Protein AF-A0A0U5IKW8-F1 (afdb_monomer_lite)

Foldseek 3Di:
DVVVVVVVVVVLVVVLCVLLVVLVVVLVVCVVVVNPDPVNVVSVVVNVVSVVVVVVVVVVVVVVVVVVPPPVPPDD

Sequence (76 aa):
MVERKRRRMAFIAANGLLVLVPSALFLSFKAQAGEFDGAFFGVQALELIAGAVNLVLLGLNLRDGRRLGSIPRNRP

Radius of gyration: 18.74 Å; chains: 1; bounding box: 34×29×59 Å

Structure (mmCIF, N/CA/C/O backbone):
data_AF-A0A0U5IKW8-F1
#
_entry.id   AF-A0A0U5IKW8-F1
#
loop_
_atom_site.group_PDB
_atom_site.id
_atom_site.type_symbol
_atom_site.label_atom_id
_atom_site.label_alt_i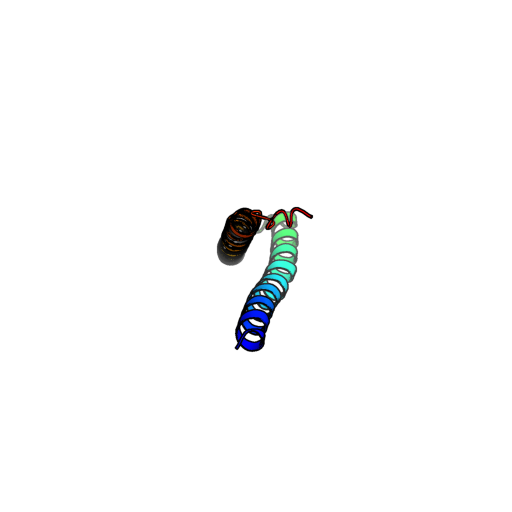d
_atom_site.label_comp_id
_atom_site.label_asym_id
_atom_site.label_entity_id
_atom_site.label_seq_id
_atom_site.pdbx_PDB_ins_code
_atom_site.Cartn_x
_atom_site.Cartn_y
_atom_site.Cartn_z
_atom_site.occupancy
_atom_site.B_iso_or_equiv
_atom_site.auth_seq_id
_atom_site.auth_comp_id
_atom_site.auth_asym_id
_atom_site.auth_atom_id
_atom_site.pdbx_PDB_model_num
ATOM 1 N N . MET A 1 1 ? 9.857 -12.962 -23.931 1.00 51.97 1 MET A N 1
ATOM 2 C CA . MET A 1 1 ? 10.363 -12.659 -22.566 1.00 51.97 1 MET A CA 1
ATOM 3 C C . MET A 1 1 ? 9.634 -11.490 -21.887 1.00 51.97 1 MET A C 1
ATOM 5 O O . MET A 1 1 ? 9.419 -11.560 -20.683 1.00 51.97 1 MET A O 1
ATOM 9 N N . VAL A 1 2 ? 9.188 -10.465 -22.628 1.00 57.31 2 VAL A N 1
ATOM 10 C CA . VAL A 1 2 ? 8.433 -9.305 -22.096 1.00 57.31 2 VAL A CA 1
ATOM 11 C C . VAL A 1 2 ? 7.075 -9.695 -21.481 1.00 57.31 2 VAL A C 1
ATOM 13 O O . VAL A 1 2 ? 6.736 -9.226 -20.397 1.00 57.31 2 VAL A O 1
ATOM 16 N N . GLU A 1 3 ? 6.356 -10.647 -22.085 1.00 49.62 3 GLU A N 1
ATOM 17 C CA . GLU A 1 3 ? 5.020 -11.065 -21.626 1.00 49.62 3 GLU A CA 1
ATOM 18 C C . GLU A 1 3 ? 5.015 -11.693 -20.223 1.00 49.62 3 GLU A C 1
ATOM 20 O O . GLU A 1 3 ? 4.157 -11.391 -19.398 1.00 49.62 3 GLU A O 1
ATOM 25 N N . ARG A 1 4 ? 6.033 -12.500 -19.886 1.00 54.16 4 ARG A N 1
ATOM 26 C CA . ARG A 1 4 ? 6.181 -13.078 -18.535 1.00 54.16 4 ARG A CA 1
ATOM 27 C C . ARG A 1 4 ? 6.467 -12.006 -17.477 1.00 54.16 4 ARG A C 1
ATOM 29 O O . ARG A 1 4 ? 6.033 -12.149 -16.336 1.00 54.16 4 ARG A O 1
ATOM 36 N N . LYS A 1 5 ? 7.168 -10.931 -17.858 1.00 55.78 5 LYS A N 1
ATOM 37 C CA . LYS A 1 5 ? 7.501 -9.797 -16.981 1.00 55.78 5 LYS A CA 1
ATOM 38 C C . LYS A 1 5 ? 6.256 -8.943 -16.697 1.00 55.78 5 LYS A C 1
ATOM 40 O O . LYS A 1 5 ? 5.989 -8.616 -15.543 1.00 55.78 5 LYS A O 1
ATOM 45 N N . ARG A 1 6 ? 5.437 -8.692 -17.725 1.00 56.16 6 ARG A N 1
ATOM 46 C CA . ARG A 1 6 ? 4.161 -7.960 -17.630 1.00 56.16 6 ARG A CA 1
ATOM 47 C C . ARG A 1 6 ? 3.099 -8.724 -16.834 1.00 56.16 6 ARG A C 1
ATOM 49 O O . ARG A 1 6 ? 2.436 -8.143 -15.982 1.00 56.16 6 ARG A O 1
ATOM 56 N N . ARG A 1 7 ? 2.992 -10.041 -17.042 1.00 59.28 7 ARG A N 1
ATOM 57 C CA . ARG A 1 7 ? 2.034 -10.902 -16.326 1.00 59.28 7 ARG A CA 1
ATOM 58 C C . ARG A 1 7 ? 2.339 -11.000 -14.828 1.00 59.28 7 ARG A C 1
ATOM 60 O O . ARG A 1 7 ? 1.409 -11.039 -14.034 1.00 59.28 7 ARG A O 1
ATOM 67 N N . ARG A 1 8 ? 3.620 -10.970 -14.430 1.00 60.50 8 ARG A N 1
ATOM 68 C CA . ARG A 1 8 ? 4.024 -10.896 -13.012 1.00 60.50 8 ARG A CA 1
ATOM 69 C C . ARG A 1 8 ? 3.671 -9.554 -12.370 1.00 60.50 8 ARG A C 1
ATOM 71 O O . ARG A 1 8 ? 3.148 -9.558 -11.266 1.00 60.50 8 ARG A O 1
ATOM 78 N N . MET A 1 9 ? 3.883 -8.432 -13.059 1.00 61.78 9 MET A N 1
ATOM 79 C CA . MET A 1 9 ? 3.446 -7.115 -12.568 1.00 61.78 9 MET A CA 1
ATOM 80 C C . MET A 1 9 ? 1.922 -7.030 -12.422 1.00 61.78 9 MET A C 1
ATOM 82 O O . MET A 1 9 ? 1.438 -6.547 -11.405 1.00 61.78 9 MET A O 1
ATOM 86 N N . ALA A 1 10 ? 1.171 -7.556 -13.395 1.00 62.09 10 ALA A N 1
ATOM 87 C CA . ALA A 1 10 ? -0.287 -7.605 -13.331 1.00 62.09 10 ALA A CA 1
ATOM 88 C C . ALA A 1 10 ? -0.787 -8.497 -12.184 1.00 62.09 10 ALA A C 1
ATOM 90 O O . ALA A 1 10 ? -1.725 -8.120 -11.497 1.00 62.09 10 ALA A O 1
ATOM 91 N N . PHE A 1 11 ? -0.137 -9.636 -11.921 1.00 67.31 11 PHE A N 1
ATOM 92 C CA . PHE A 1 11 ? -0.459 -10.484 -10.768 1.00 67.31 11 PHE A CA 1
ATOM 93 C C . PHE A 1 11 ? -0.148 -9.809 -9.429 1.00 67.31 11 PHE A C 1
ATOM 95 O O . PHE A 1 11 ? -0.916 -9.960 -8.487 1.00 67.31 11 PHE A O 1
ATOM 102 N N . ILE A 1 12 ? 0.957 -9.067 -9.325 1.00 67.38 12 ILE A N 1
ATOM 103 C CA . ILE A 1 12 ? 1.302 -8.322 -8.104 1.00 67.38 12 ILE A CA 1
ATOM 104 C C . ILE A 1 12 ? 0.286 -7.199 -7.868 1.00 67.38 12 ILE A C 1
ATOM 106 O O . ILE A 1 12 ? -0.219 -7.065 -6.759 1.00 67.38 12 ILE A O 1
ATOM 110 N N . ALA A 1 13 ? -0.076 -6.452 -8.913 1.00 69.31 13 ALA A N 1
ATOM 111 C CA . ALA A 1 13 ? -1.090 -5.405 -8.829 1.00 69.31 13 ALA A CA 1
ATOM 112 C C . ALA A 1 13 ? -2.489 -5.969 -8.528 1.00 69.31 13 ALA A C 1
ATOM 114 O O . ALA A 1 13 ? -3.207 -5.402 -7.713 1.00 69.31 13 ALA A O 1
ATOM 115 N N . ALA A 1 14 ? -2.862 -7.098 -9.138 1.00 69.50 14 ALA A N 1
ATOM 116 C CA . ALA A 1 14 ? -4.146 -7.754 -8.909 1.00 69.50 14 ALA A CA 1
ATOM 117 C C . ALA A 1 14 ? -4.244 -8.349 -7.502 1.00 69.50 14 ALA A C 1
ATOM 119 O O . ALA A 1 14 ? -5.262 -8.152 -6.854 1.00 69.50 14 ALA A O 1
ATOM 120 N N . ASN A 1 15 ? -3.195 -9.013 -7.001 1.00 68.31 15 ASN A N 1
ATOM 121 C CA . ASN A 1 15 ? -3.151 -9.472 -5.609 1.00 68.31 15 ASN A CA 1
ATOM 122 C C . ASN A 1 15 ? -3.169 -8.286 -4.639 1.00 68.31 15 ASN A C 1
ATOM 124 O O . ASN A 1 15 ? -3.891 -8.326 -3.652 1.00 68.31 15 ASN A O 1
ATOM 128 N N .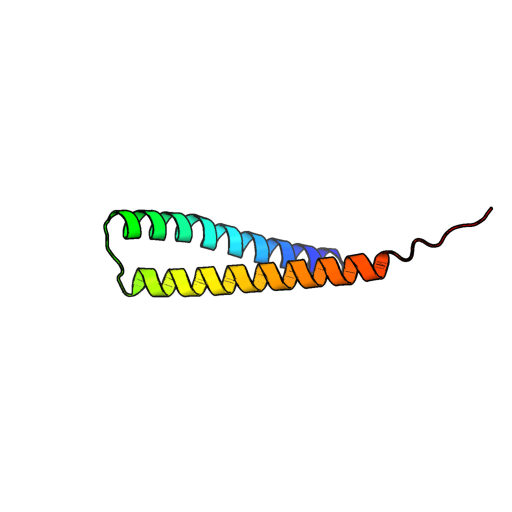 GLY A 1 16 ? -2.435 -7.212 -4.947 1.00 67.75 16 GLY A N 1
ATOM 129 C CA . GLY A 1 16 ? -2.488 -5.968 -4.187 1.00 67.75 16 GLY A CA 1
ATOM 130 C C . GLY A 1 16 ? -3.910 -5.419 -4.122 1.00 67.75 16 GLY A C 1
ATOM 131 O O . GLY A 1 16 ? -4.405 -5.178 -3.037 1.00 67.75 16 GLY A O 1
ATOM 132 N N . LEU A 1 17 ? -4.608 -5.303 -5.252 1.00 69.94 17 LEU A N 1
ATOM 133 C CA . LEU A 1 17 ? -5.974 -4.779 -5.312 1.00 69.94 17 LEU A CA 1
ATOM 134 C C . LEU A 1 17 ? -6.998 -5.702 -4.632 1.00 69.94 17 LEU A C 1
ATOM 136 O O . LEU A 1 17 ? -7.836 -5.230 -3.869 1.00 69.94 17 LEU A O 1
ATOM 140 N N . LEU A 1 18 ? -6.918 -7.010 -4.880 1.00 71.56 18 LEU A N 1
ATOM 141 C CA . LEU A 1 18 ? -7.814 -8.011 -4.294 1.00 71.56 18 LEU A CA 1
ATOM 142 C C . LEU A 1 18 ? -7.621 -8.173 -2.788 1.00 71.56 18 LEU A C 1
ATOM 144 O O . LEU A 1 18 ? -8.534 -8.659 -2.137 1.00 71.56 18 LEU A O 1
ATOM 148 N N . VAL A 1 19 ? -6.471 -7.782 -2.236 1.00 71.62 19 VAL A N 1
ATOM 149 C CA . VAL A 1 19 ? -6.234 -7.772 -0.787 1.00 71.62 19 VAL A CA 1
ATOM 150 C C . VAL A 1 19 ? -6.539 -6.395 -0.196 1.00 71.62 19 VAL A C 1
ATOM 152 O O . VAL A 1 19 ? -7.239 -6.329 0.809 1.00 71.62 19 VAL A O 1
ATOM 155 N N . LEU A 1 20 ? -6.092 -5.304 -0.827 1.00 71.31 20 LEU A N 1
ATOM 156 C CA . LEU A 1 20 ? -6.275 -3.923 -0.355 1.00 71.31 20 LEU A CA 1
ATOM 157 C C . LEU A 1 20 ? -7.749 -3.514 -0.317 1.00 71.31 20 LEU A C 1
ATOM 159 O O . LEU A 1 20 ? -8.200 -2.966 0.675 1.00 71.31 20 LEU A O 1
ATOM 163 N N . VAL A 1 21 ? -8.534 -3.817 -1.355 1.00 76.19 21 VAL A N 1
ATOM 164 C CA . VAL A 1 21 ? -9.948 -3.398 -1.414 1.00 76.19 21 VAL A CA 1
ATOM 165 C C . VAL A 1 21 ? -10.793 -4.016 -0.288 1.00 76.19 21 VAL A C 1
ATOM 167 O O . VAL A 1 21 ? -11.441 -3.261 0.439 1.00 76.19 21 VAL A O 1
ATOM 170 N N . PRO A 1 22 ? -10.808 -5.348 -0.080 1.00 75.00 22 PRO A N 1
ATOM 171 C CA . PRO A 1 22 ? -11.545 -5.924 1.042 1.00 75.00 22 PRO A CA 1
ATOM 172 C C . PRO A 1 22 ? -10.919 -5.587 2.400 1.00 75.00 22 PRO A C 1
ATOM 174 O O . PRO A 1 22 ? -11.661 -5.467 3.371 1.00 75.00 22 PRO A O 1
ATOM 177 N N . SER A 1 23 ? -9.599 -5.378 2.478 1.00 71.88 23 SER A N 1
ATOM 178 C CA . SER A 1 23 ? -8.933 -4.921 3.708 1.00 71.88 23 SER A CA 1
ATOM 179 C C . SER A 1 23 ? -9.391 -3.525 4.118 1.00 71.88 23 SER A C 1
ATOM 181 O O . SER A 1 23 ? -9.819 -3.344 5.253 1.00 71.88 23 SER A O 1
ATOM 183 N N . ALA A 1 24 ? -9.417 -2.573 3.185 1.00 75.19 24 ALA A N 1
ATOM 184 C CA . ALA A 1 24 ? -9.883 -1.214 3.425 1.00 75.19 24 ALA A CA 1
ATOM 185 C C . ALA A 1 24 ? -11.362 -1.178 3.842 1.00 75.19 24 ALA A C 1
ATOM 187 O O . ALA A 1 24 ? -11.737 -0.426 4.743 1.00 75.19 24 ALA A O 1
ATOM 188 N N . LEU A 1 25 ? -12.207 -2.019 3.232 1.00 79.38 25 LEU A N 1
ATOM 189 C CA . LEU A 1 25 ? -13.611 -2.160 3.632 1.00 79.38 25 LEU A CA 1
ATOM 190 C C . LEU A 1 25 ? -13.743 -2.752 5.042 1.00 79.38 25 LEU A C 1
ATOM 192 O O . LEU A 1 25 ? -14.512 -2.233 5.850 1.00 79.38 25 LEU A O 1
ATOM 196 N N . PHE A 1 26 ? -12.968 -3.793 5.359 1.00 76.75 26 PHE A N 1
ATOM 197 C CA . PHE A 1 26 ? -12.950 -4.414 6.684 1.00 76.75 26 PHE A CA 1
ATOM 198 C C . PHE A 1 26 ? -12.459 -3.446 7.767 1.00 76.75 26 PHE A C 1
ATOM 200 O O . PHE A 1 26 ? -13.085 -3.330 8.821 1.00 76.75 26 PHE A O 1
ATOM 207 N N . LEU A 1 27 ? -11.386 -2.699 7.496 1.00 71.50 27 LEU A N 1
ATOM 208 C CA . LEU A 1 27 ? -10.883 -1.663 8.390 1.00 71.50 27 LEU A CA 1
ATOM 209 C C . LEU A 1 27 ? -11.874 -0.521 8.568 1.00 71.50 27 LEU A C 1
ATOM 211 O O . LEU A 1 27 ? -12.074 -0.079 9.692 1.00 71.50 27 LEU A O 1
ATOM 215 N N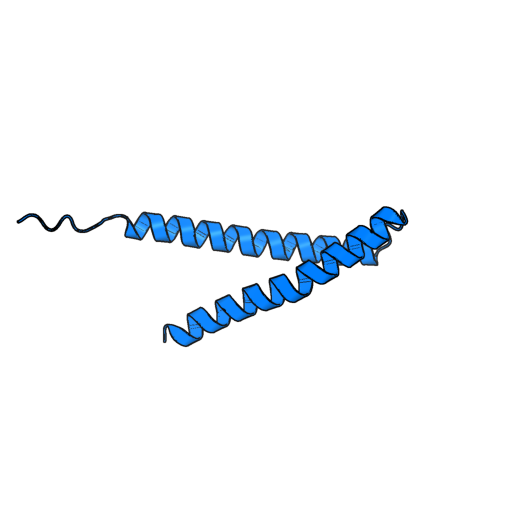 . SER A 1 28 ? -12.499 -0.040 7.493 1.00 75.00 28 SER A N 1
ATOM 216 C CA . SER A 1 28 ? -13.488 1.037 7.583 1.00 75.00 28 SER A CA 1
ATOM 217 C C . SER A 1 28 ? -14.692 0.616 8.427 1.00 75.00 28 SER A C 1
ATOM 219 O O . SER A 1 28 ? -15.162 1.393 9.258 1.00 75.00 28 SER A O 1
ATOM 221 N N . PHE A 1 29 ? -15.138 -0.634 8.275 1.00 78.56 29 PHE A N 1
ATOM 222 C CA . PHE A 1 29 ? -16.216 -1.200 9.078 1.00 78.56 29 PHE A CA 1
ATOM 223 C C . PHE A 1 29 ? -15.821 -1.339 10.556 1.00 78.56 29 PHE A C 1
ATOM 225 O O . PHE A 1 29 ? -16.551 -0.877 11.431 1.00 78.56 29 PHE A O 1
ATOM 232 N N . LYS A 1 30 ? -14.634 -1.892 10.848 1.00 71.75 30 LYS A N 1
ATOM 233 C CA . LYS A 1 30 ? -14.123 -2.008 12.226 1.00 71.75 30 LYS A CA 1
ATOM 234 C C . LYS A 1 30 ? -13.847 -0.651 12.882 1.00 71.75 30 LYS A C 1
ATOM 236 O O . LYS A 1 30 ? -14.182 -0.469 14.047 1.00 71.75 30 LYS A O 1
ATOM 241 N N . ALA A 1 31 ? -13.306 0.319 12.147 1.00 73.31 31 ALA A N 1
ATOM 242 C CA . ALA A 1 31 ? -13.064 1.672 12.647 1.00 73.31 31 ALA A CA 1
ATOM 243 C C . ALA A 1 31 ? -14.373 2.411 12.961 1.00 73.31 31 ALA A C 1
ATOM 245 O O . ALA A 1 31 ? -14.446 3.097 13.977 1.00 73.31 31 ALA A O 1
ATOM 246 N N . GLN A 1 32 ? -15.420 2.241 12.140 1.00 76.50 32 GLN A N 1
ATOM 247 C CA . GLN A 1 32 ? -16.760 2.766 12.448 1.00 76.50 32 GLN A CA 1
ATOM 248 C C . GLN A 1 32 ? -17.377 2.103 13.683 1.00 76.50 32 GLN A C 1
ATOM 250 O O . GLN A 1 32 ? -18.084 2.766 14.437 1.00 76.50 32 GLN A O 1
ATOM 255 N N . ALA A 1 33 ? -17.079 0.824 13.917 1.00 80.25 33 ALA A N 1
ATOM 256 C CA . ALA A 1 33 ? -17.470 0.113 15.130 1.00 80.25 33 ALA A CA 1
ATOM 257 C C . ALA A 1 33 ? -16.595 0.452 16.359 1.00 80.25 33 ALA A C 1
ATOM 259 O O . ALA A 1 33 ? -16.910 0.014 17.462 1.00 80.25 33 ALA A O 1
ATOM 260 N N . GLY A 1 34 ? -15.506 1.219 16.196 1.00 75.06 34 GLY A N 1
ATOM 261 C CA . GLY A 1 34 ? -14.543 1.521 17.263 1.00 75.06 34 GLY A CA 1
ATOM 262 C C . GLY A 1 34 ? -13.658 0.335 17.676 1.00 75.06 34 GLY A C 1
ATOM 263 O O . GLY A 1 34 ? -12.986 0.403 18.705 1.00 75.06 34 GLY A O 1
ATOM 264 N N . GLU A 1 35 ? -13.640 -0.747 16.892 1.00 73.06 35 GLU A N 1
ATOM 265 C CA . GLU A 1 35 ? -12.907 -1.981 17.187 1.00 73.06 35 GLU A CA 1
ATOM 266 C C . GLU A 1 35 ? -11.508 -1.981 16.560 1.00 73.06 35 GLU A C 1
ATOM 268 O O . GLU A 1 35 ? -11.290 -2.419 15.426 1.00 73.06 35 GLU A O 1
ATOM 273 N N . PHE A 1 36 ? -10.524 -1.530 17.333 1.00 73.06 36 PHE A N 1
ATOM 274 C CA . PHE A 1 36 ? -9.108 -1.543 16.957 1.00 73.06 36 PHE A CA 1
ATOM 275 C C . PHE A 1 36 ? -8.386 -2.793 17.491 1.00 73.06 36 PHE A C 1
ATOM 277 O O . PHE A 1 36 ? -7.400 -2.696 18.217 1.00 73.06 36 PHE A O 1
ATOM 284 N N . ASP A 1 37 ? -8.880 -3.985 17.158 1.00 78.31 37 ASP A N 1
ATOM 285 C CA . ASP A 1 37 ? -8.290 -5.247 17.631 1.00 78.31 37 ASP A CA 1
ATOM 286 C C . ASP A 1 37 ? -6.991 -5.616 16.898 1.00 78.31 37 ASP A C 1
ATOM 288 O O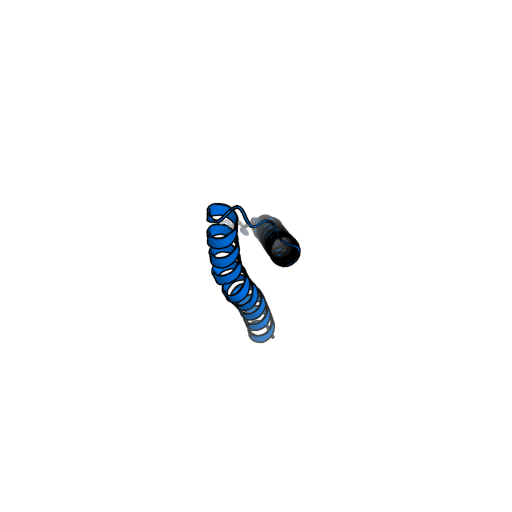 . ASP A 1 37 ? -6.663 -5.077 15.841 1.00 78.31 37 ASP A O 1
ATOM 292 N N . GLY A 1 38 ? -6.272 -6.633 17.386 1.00 77.50 38 GLY A N 1
ATOM 293 C CA . GLY A 1 38 ? -5.048 -7.136 16.742 1.00 77.50 38 GLY A CA 1
ATOM 294 C C . GLY A 1 38 ? -5.212 -7.499 15.255 1.00 77.50 38 GLY A C 1
ATOM 295 O O . GLY A 1 38 ? -4.278 -7.327 14.473 1.00 77.50 38 GLY A O 1
ATOM 296 N N . ALA A 1 39 ? -6.410 -7.918 14.830 1.00 76.06 39 ALA A N 1
ATOM 297 C CA . ALA A 1 39 ? -6.722 -8.152 13.418 1.00 76.06 39 ALA A CA 1
ATOM 298 C C . ALA A 1 39 ? -6.723 -6.854 12.585 1.00 76.06 39 ALA A C 1
ATOM 300 O O . ALA A 1 39 ? -6.226 -6.859 11.461 1.00 76.06 39 ALA A O 1
ATOM 301 N N . PHE A 1 40 ? -7.219 -5.740 13.137 1.00 76.69 40 PHE A N 1
ATOM 302 C CA . PHE A 1 40 ? -7.184 -4.424 12.492 1.00 76.69 40 PHE A CA 1
ATOM 303 C C . PHE A 1 40 ? -5.736 -3.985 12.258 1.00 76.69 40 PHE A C 1
ATOM 305 O O . PHE A 1 40 ? -5.368 -3.639 11.139 1.00 76.69 40 PHE A O 1
ATOM 312 N N . PHE A 1 41 ? -4.885 -4.082 13.285 1.00 76.94 41 PHE A N 1
ATOM 313 C CA . PHE A 1 41 ? -3.468 -3.726 13.168 1.00 76.94 41 PHE A CA 1
ATOM 314 C C . PHE A 1 41 ? -2.697 -4.640 12.207 1.00 76.94 41 PHE A C 1
ATOM 316 O O . PHE A 1 41 ? -1.854 -4.153 11.452 1.00 76.94 41 PHE A O 1
ATOM 323 N N . GLY A 1 42 ? -2.998 -5.942 12.188 1.00 81.94 42 GLY A N 1
ATOM 324 C CA . GLY A 1 42 ? -2.384 -6.886 11.250 1.00 81.94 42 GLY A CA 1
ATOM 325 C C . GLY A 1 42 ? -2.711 -6.560 9.791 1.00 81.94 42 GLY A C 1
ATOM 326 O O . GLY A 1 42 ? -1.815 -6.525 8.945 1.00 81.94 42 GLY A O 1
ATOM 327 N N . VAL A 1 43 ? -3.979 -6.260 9.503 1.00 78.44 43 VAL A N 1
ATOM 328 C CA . VAL A 1 43 ? -4.420 -5.888 8.153 1.00 78.44 43 VAL A CA 1
ATOM 329 C C . VAL A 1 43 ? -3.904 -4.494 7.765 1.00 78.44 43 VAL A C 1
ATOM 331 O O . VAL A 1 43 ? -3.386 -4.338 6.662 1.00 78.44 43 VAL A O 1
ATOM 334 N N . GLN A 1 44 ? -3.914 -3.520 8.683 1.00 78.25 44 GLN A N 1
ATOM 335 C CA . GLN A 1 44 ? -3.336 -2.181 8.479 1.00 78.25 44 GLN A CA 1
ATOM 336 C C . GLN A 1 44 ? -1.847 -2.247 8.105 1.00 78.25 44 GLN A C 1
ATOM 338 O O . GLN A 1 44 ? -1.385 -1.532 7.215 1.00 78.25 44 GLN A O 1
ATOM 343 N N . ALA A 1 45 ? -1.074 -3.106 8.777 1.00 83.50 45 ALA A N 1
ATOM 344 C CA . ALA A 1 45 ? 0.344 -3.282 8.480 1.00 83.50 45 ALA A CA 1
ATOM 345 C C . ALA A 1 45 ? 0.559 -3.878 7.079 1.00 83.50 45 ALA A C 1
ATOM 347 O O . ALA A 1 45 ? 1.415 -3.401 6.332 1.00 83.50 45 ALA A O 1
ATOM 348 N N . LEU A 1 46 ? -0.239 -4.881 6.697 1.00 80.25 46 LEU A N 1
ATOM 349 C CA . LEU A 1 46 ? -0.202 -5.464 5.352 1.00 80.25 46 LEU A CA 1
ATOM 350 C C . LEU A 1 46 ? -0.574 -4.445 4.271 1.00 80.25 46 LEU A C 1
ATOM 352 O O . LEU A 1 46 ? 0.116 -4.357 3.254 1.00 80.25 46 LEU A O 1
ATOM 356 N N . GLU A 1 47 ? -1.619 -3.657 4.505 1.00 79.88 47 GLU A N 1
ATOM 357 C CA . GLU A 1 47 ? -2.069 -2.592 3.609 1.00 79.88 47 GLU A CA 1
ATOM 358 C C . GLU A 1 47 ? -0.979 -1.528 3.413 1.00 79.88 47 GLU A C 1
ATOM 360 O O . GLU A 1 47 ? -0.658 -1.172 2.276 1.00 79.88 47 GLU A O 1
ATOM 365 N N . LEU A 1 48 ? -0.315 -1.100 4.492 1.00 83.12 48 LEU A N 1
ATOM 366 C CA . LEU A 1 48 ? 0.786 -0.138 4.418 1.00 83.12 48 LEU A CA 1
ATOM 367 C C . LEU A 1 48 ? 1.988 -0.686 3.631 1.00 83.12 48 LEU A C 1
ATOM 369 O O . LEU A 1 48 ? 2.550 0.023 2.793 1.00 83.12 48 LEU A O 1
ATOM 373 N N . ILE A 1 49 ? 2.368 -1.948 3.858 1.00 83.06 49 ILE A N 1
ATOM 374 C CA . ILE A 1 49 ? 3.461 -2.604 3.120 1.00 83.06 49 ILE A CA 1
ATOM 375 C C . ILE A 1 49 ? 3.103 -2.715 1.634 1.00 83.06 49 ILE A C 1
ATOM 377 O O . ILE A 1 49 ? 3.921 -2.375 0.775 1.00 83.06 49 ILE A O 1
ATOM 381 N N . ALA A 1 50 ? 1.882 -3.146 1.315 1.00 80.50 50 ALA A N 1
ATOM 382 C CA . ALA A 1 50 ? 1.412 -3.253 -0.062 1.00 80.50 50 ALA A CA 1
ATOM 383 C C . ALA A 1 50 ? 1.393 -1.883 -0.765 1.00 80.50 50 ALA A C 1
ATOM 385 O O . ALA A 1 50 ? 1.881 -1.758 -1.895 1.00 80.50 50 ALA A O 1
ATOM 386 N N . GLY A 1 51 ? 0.912 -0.839 -0.084 1.00 81.12 51 GLY A N 1
ATOM 387 C CA . GLY A 1 51 ? 0.948 0.541 -0.568 1.00 81.12 51 GLY A CA 1
ATOM 388 C C . GLY A 1 51 ? 2.374 1.042 -0.818 1.00 81.12 51 GLY A C 1
ATOM 389 O O . GLY A 1 51 ? 2.653 1.598 -1.884 1.00 81.12 51 GLY A O 1
ATOM 390 N N . ALA A 1 52 ? 3.302 0.781 0.107 1.00 84.50 52 ALA A N 1
ATOM 391 C CA . ALA A 1 52 ? 4.707 1.166 -0.027 1.00 84.50 52 ALA A CA 1
ATOM 392 C C . ALA A 1 52 ? 5.384 0.483 -1.225 1.00 84.50 52 ALA A C 1
ATOM 394 O O . ALA A 1 52 ? 6.078 1.142 -2.003 1.00 84.50 52 ALA A O 1
ATOM 395 N N . VAL A 1 53 ? 5.144 -0.817 -1.429 1.00 82.12 53 VAL A N 1
ATOM 396 C CA . VAL A 1 53 ? 5.671 -1.558 -2.587 1.00 82.12 53 VAL A CA 1
ATOM 397 C C . VAL A 1 53 ? 5.154 -0.967 -3.902 1.00 82.12 53 VAL A C 1
ATOM 399 O O . VAL A 1 53 ? 5.946 -0.739 -4.821 1.00 82.12 53 VAL A O 1
ATOM 402 N N . ASN A 1 54 ? 3.855 -0.660 -3.994 1.00 79.62 54 ASN A N 1
ATOM 403 C CA . ASN A 1 54 ? 3.280 -0.022 -5.182 1.00 79.62 54 ASN A CA 1
ATOM 404 C C . ASN A 1 54 ? 3.862 1.376 -5.434 1.00 79.62 54 ASN A C 1
ATOM 406 O O . ASN A 1 54 ? 4.172 1.709 -6.580 1.00 79.62 54 ASN A O 1
ATOM 410 N N . LEU A 1 55 ? 4.068 2.176 -4.384 1.00 81.62 55 LEU A N 1
ATOM 411 C CA . LEU A 1 55 ? 4.666 3.506 -4.499 1.00 81.62 55 LEU A CA 1
ATOM 412 C C . LEU A 1 55 ? 6.120 3.438 -4.990 1.00 81.62 55 LEU A C 1
ATOM 414 O O . LEU A 1 55 ? 6.508 4.201 -5.878 1.00 81.62 55 LEU A O 1
ATOM 418 N N . VAL A 1 56 ? 6.911 2.492 -4.475 1.00 83.75 56 VAL A N 1
ATOM 419 C CA . VAL A 1 56 ? 8.288 2.251 -4.938 1.00 83.75 56 VAL A CA 1
ATOM 420 C C . VAL A 1 56 ? 8.300 1.824 -6.405 1.00 83.75 56 VAL A C 1
ATOM 422 O O . VAL A 1 56 ? 9.074 2.367 -7.193 1.00 83.75 56 VAL A O 1
ATOM 425 N N . LEU A 1 57 ? 7.424 0.899 -6.806 1.00 78.50 57 LEU A N 1
ATOM 426 C CA . LEU A 1 57 ? 7.312 0.465 -8.201 1.00 78.50 57 LEU A CA 1
ATOM 427 C C . LEU A 1 57 ? 6.899 1.608 -9.133 1.00 78.50 57 LEU A C 1
ATOM 429 O O . LEU A 1 57 ? 7.449 1.723 -10.230 1.00 78.50 57 LEU A O 1
ATOM 433 N N . LEU A 1 58 ? 5.967 2.465 -8.714 1.00 79.31 58 LEU A N 1
ATOM 434 C CA . LEU A 1 58 ? 5.592 3.659 -9.468 1.00 79.31 58 LEU A CA 1
ATOM 435 C C . LEU A 1 58 ? 6.785 4.617 -9.596 1.00 79.31 58 LEU A C 1
ATOM 437 O O . LEU A 1 58 ? 7.079 5.078 -10.696 1.00 79.31 58 LEU A O 1
ATOM 441 N N . GLY A 1 59 ? 7.523 4.853 -8.508 1.00 83.81 59 GLY A N 1
ATOM 442 C CA . GLY A 1 59 ? 8.727 5.686 -8.505 1.00 83.81 59 GLY A CA 1
ATOM 443 C C . GLY A 1 59 ? 9.831 5.159 -9.428 1.00 83.81 59 GLY A C 1
ATOM 444 O O . GLY A 1 59 ? 10.435 5.934 -10.172 1.00 83.81 59 GLY A O 1
ATOM 445 N N . LEU A 1 60 ? 10.059 3.844 -9.442 1.00 81.69 60 LEU A N 1
ATOM 446 C CA . LEU A 1 60 ? 11.003 3.197 -10.357 1.00 81.69 60 LEU A CA 1
ATOM 447 C C . LEU A 1 60 ? 10.548 3.320 -11.819 1.00 81.69 60 LEU A C 1
ATOM 449 O O . LEU A 1 60 ? 11.345 3.734 -12.656 1.00 81.69 60 LEU A O 1
ATOM 453 N N . ASN A 1 61 ? 9.265 3.075 -12.116 1.00 78.06 61 ASN A N 1
ATOM 454 C CA . ASN A 1 61 ? 8.713 3.273 -13.464 1.00 78.06 61 ASN A CA 1
ATOM 455 C C . ASN A 1 61 ? 8.830 4.734 -13.929 1.00 78.06 61 ASN A C 1
ATOM 457 O O . ASN A 1 61 ? 9.162 4.985 -15.086 1.00 78.06 61 ASN A O 1
ATOM 461 N N . LEU A 1 62 ? 8.600 5.706 -13.039 1.00 78.19 62 LEU A N 1
ATOM 462 C CA . LEU A 1 62 ? 8.758 7.131 -13.343 1.00 78.19 62 LEU A CA 1
ATOM 463 C C . LEU A 1 62 ? 10.227 7.504 -13.597 1.00 78.19 62 LEU A C 1
ATOM 465 O O . LEU A 1 62 ? 10.522 8.260 -14.525 1.00 78.19 62 LEU A O 1
ATOM 469 N N . ARG A 1 63 ? 11.160 6.969 -12.800 1.00 80.94 63 ARG A N 1
ATOM 470 C CA . ARG A 1 63 ? 12.606 7.172 -12.983 1.00 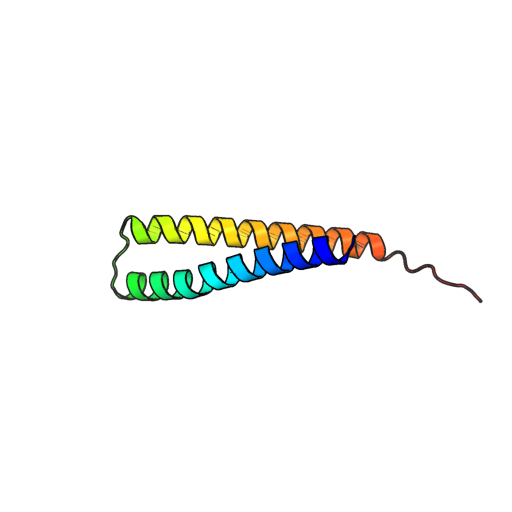80.94 63 ARG A CA 1
ATOM 471 C C . ARG A 1 63 ? 13.092 6.582 -14.307 1.00 80.94 63 ARG A C 1
ATOM 473 O O . ARG A 1 63 ? 13.832 7.250 -15.029 1.00 80.94 63 ARG A O 1
ATOM 480 N N . ASP A 1 64 ? 12.649 5.373 -14.633 1.00 76.44 64 ASP A N 1
ATOM 481 C CA . ASP A 1 64 ? 12.979 4.698 -15.889 1.00 76.44 64 ASP A CA 1
ATOM 482 C C . ASP A 1 64 ? 12.345 5.416 -17.091 1.00 76.44 64 ASP A C 1
ATOM 484 O O . ASP A 1 64 ? 13.009 5.618 -18.110 1.00 76.44 64 ASP A O 1
ATOM 488 N N . GLY A 1 65 ? 11.112 5.912 -16.950 1.00 69.38 65 GLY A N 1
ATOM 489 C CA . GLY A 1 65 ? 10.437 6.739 -17.955 1.00 69.38 65 GLY A CA 1
ATOM 490 C C . GLY A 1 65 ? 11.173 8.050 -18.252 1.00 69.38 65 GLY A C 1
ATOM 491 O O . GLY A 1 65 ? 11.311 8.428 -19.413 1.00 69.38 65 GLY A O 1
ATOM 492 N N . ARG A 1 66 ? 11.748 8.710 -17.234 1.00 65.31 66 ARG A N 1
ATOM 493 C CA . ARG A 1 66 ? 12.625 9.882 -17.440 1.00 65.31 66 ARG A CA 1
ATOM 494 C C . ARG A 1 66 ? 13.926 9.529 -18.163 1.00 65.31 66 ARG A C 1
ATOM 496 O O . ARG A 1 66 ? 14.456 10.363 -18.891 1.00 65.31 66 ARG A O 1
ATOM 503 N N . ARG A 1 67 ? 14.429 8.302 -18.004 1.00 58.16 67 ARG A N 1
ATOM 504 C CA . ARG A 1 67 ? 15.638 7.808 -18.687 1.00 58.16 67 ARG A CA 1
ATOM 505 C C . ARG A 1 67 ? 15.395 7.492 -20.170 1.00 58.16 67 ARG A C 1
ATOM 507 O O . ARG A 1 67 ? 16.328 7.569 -20.958 1.00 58.16 67 ARG A O 1
ATOM 514 N N . LEU A 1 68 ? 14.147 7.201 -20.547 1.00 57.28 68 LEU A N 1
ATOM 515 C CA . LEU A 1 68 ? 13.675 7.055 -21.934 1.00 57.28 68 LEU A CA 1
ATOM 516 C C . LEU A 1 68 ? 13.315 8.397 -22.605 1.00 57.28 68 LEU A C 1
ATOM 518 O O . LEU A 1 68 ? 13.064 8.433 -23.806 1.00 57.28 68 LEU A O 1
ATOM 522 N N . GLY A 1 69 ? 13.324 9.505 -21.854 1.00 52.94 69 GLY A N 1
ATOM 523 C CA . GLY A 1 69 ? 13.003 10.853 -22.334 1.00 52.94 69 GLY A CA 1
ATOM 524 C C . GLY A 1 69 ? 14.049 11.501 -23.251 1.00 52.94 69 GLY A C 1
ATOM 525 O O . GLY A 1 69 ? 13.823 12.615 -23.723 1.00 52.94 69 GLY A O 1
ATOM 526 N N . SER A 1 70 ? 15.167 10.837 -23.562 1.00 53.47 70 SER A N 1
ATOM 527 C CA . SER A 1 70 ? 16.023 11.243 -24.681 1.00 53.47 70 SER A CA 1
ATOM 528 C C . SER A 1 70 ? 15.387 10.779 -25.993 1.00 53.47 70 SER A C 1
ATOM 530 O O . SER A 1 70 ? 15.846 9.824 -26.617 1.00 53.47 70 SER A O 1
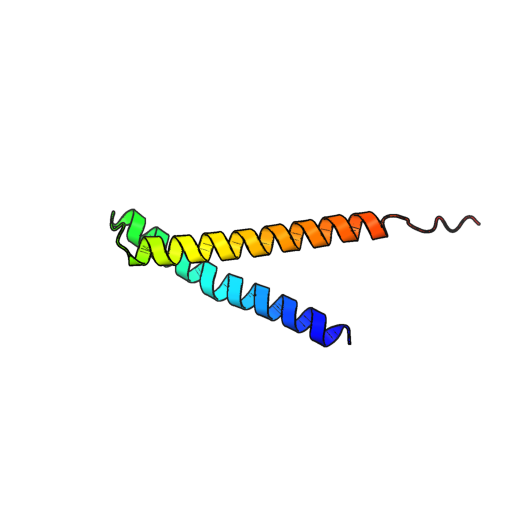ATOM 532 N N . ILE A 1 71 ? 14.299 11.439 -26.394 1.00 60.88 71 ILE A N 1
ATOM 533 C CA . ILE A 1 71 ? 13.777 11.365 -27.761 1.00 60.88 71 ILE A CA 1
ATOM 534 C C . ILE A 1 71 ? 14.971 11.611 -28.698 1.00 60.88 71 ILE A C 1
ATOM 536 O O . ILE A 1 71 ? 15.560 12.697 -28.624 1.00 60.88 71 ILE A O 1
ATOM 540 N N . PRO A 1 72 ? 15.370 10.657 -29.563 1.00 57.03 72 PRO A N 1
ATOM 541 C CA . PRO A 1 72 ? 16.310 10.949 -30.627 1.00 57.03 72 PRO A CA 1
ATOM 542 C C . PRO A 1 72 ? 15.620 11.982 -31.502 1.00 57.03 72 PRO A C 1
ATOM 544 O O . PRO A 1 72 ? 14.624 11.705 -32.171 1.00 57.03 72 PRO A O 1
ATOM 547 N N . ARG A 1 73 ? 16.095 13.219 -31.413 1.00 63.84 73 ARG A N 1
ATOM 548 C CA . ARG A 1 73 ? 15.648 14.318 -32.252 1.00 63.84 73 ARG A CA 1
ATOM 549 C C . ARG A 1 73 ? 16.176 13.984 -33.642 1.00 63.84 73 ARG A C 1
ATOM 551 O O . ARG A 1 73 ? 17.303 14.344 -33.965 1.00 63.84 73 ARG A O 1
ATOM 558 N N . ASN A 1 74 ? 15.406 13.197 -34.393 1.00 62.91 74 ASN A N 1
ATOM 559 C CA . ASN A 1 74 ? 15.675 12.890 -35.788 1.00 62.91 74 ASN A CA 1
ATOM 560 C C . ASN A 1 74 ? 15.632 14.235 -36.519 1.00 62.91 74 ASN A C 1
ATOM 562 O O . ASN A 1 74 ? 14.558 14.799 -36.734 1.00 62.91 74 ASN A O 1
ATOM 566 N N . ARG A 1 75 ? 16.809 14.832 -36.713 1.00 60.19 75 ARG A N 1
ATOM 567 C CA . ARG A 1 75 ? 16.964 16.066 -37.477 1.00 60.19 75 ARG A CA 1
ATOM 568 C C . ARG A 1 75 ? 16.869 15.695 -38.963 1.00 60.19 75 ARG A C 1
ATOM 570 O O . ARG A 1 75 ? 17.431 14.657 -39.312 1.00 60.19 75 ARG A O 1
ATOM 577 N N . PRO A 1 76 ? 16.129 16.477 -39.769 1.00 66.75 76 PRO A N 1
ATOM 578 C CA . PRO A 1 76 ? 15.982 16.230 -41.201 1.00 66.75 76 PRO A CA 1
ATOM 579 C C . PRO A 1 76 ? 17.317 16.350 -41.939 1.00 66.75 76 PRO A C 1
ATOM 581 O O . PRO A 1 76 ? 18.190 17.112 -41.456 1.00 66.75 76 PRO A O 1
#

pLDDT: mean 71.54, std 9.35, range [49.62, 84.5]

Secondary structure (DSSP, 8-state):
-HHHHHHHHHHHHHHHHHHHHHHHHHHHHHHHTT---HHHHHHHHHHHHHHHHHHHHHHHHHHHHHHT--------